Protein AF-A0A932K0Y3-F1 (afdb_monomer_lite)

pLDDT: mean 81.56, std 15.12, range [43.41, 95.12]

Sequence (98 aa):
MDFSLRDLRAFAVRNRLDIMFLVRSSNAAWMVNRRGLVARPPVGDSSLAGVEEVLAAADEFLIENGAAPRQRLSREQFVQLMAARASGASGGREKDEE

Foldseek 3Di:
DADFLVLVLVLLQVLQKKKKFAQPVQFAIWIQGNNSDIDGDPTGDNVDPDPRRGSVRTQWMWIDDPVDDIDIDGPVRVVVVSVVVVVVVVPPDDDPDD

Radius of gyration: 14.9 Å; chains: 1; bounding box: 38×26×50 Å

Structure (mmCIF, N/CA/C/O backbone):
data_AF-A0A932K0Y3-F1
#
_entry.id   AF-A0A932K0Y3-F1
#
loop_
_atom_site.group_PDB
_atom_site.id
_atom_site.type_symbol
_atom_site.label_atom_id
_atom_site.label_alt_id
_atom_site.label_comp_id
_atom_site.label_asym_id
_atom_site.label_entity_id
_atom_site.label_seq_id
_atom_site.pdbx_PDB_ins_code
_atom_site.Cartn_x
_atom_site.Cartn_y
_atom_site.Cartn_z
_atom_site.occupancy
_atom_site.B_iso_or_equiv
_atom_site.auth_seq_id
_atom_site.auth_comp_id
_atom_site.auth_asym_id
_atom_site.auth_atom_id
_atom_site.pdbx_PDB_model_num
ATOM 1 N N . MET A 1 1 ? -5.467 -13.791 2.147 1.00 56.62 1 MET A N 1
ATOM 2 C CA . MET A 1 1 ? -6.422 -12.723 1.794 1.00 56.62 1 MET A CA 1
ATOM 3 C C . MET A 1 1 ? -5.726 -11.850 0.776 1.00 56.62 1 MET A C 1
ATOM 5 O O . MET A 1 1 ? -4.685 -11.293 1.102 1.00 56.62 1 MET A O 1
ATOM 9 N N . ASP A 1 2 ? -6.221 -11.850 -0.455 1.00 74.62 2 ASP A N 1
ATOM 10 C CA . ASP A 1 2 ? -5.699 -10.989 -1.515 1.00 74.62 2 ASP A CA 1
ATOM 11 C C . ASP A 1 2 ? -6.538 -9.704 -1.557 1.00 74.62 2 ASP A C 1
ATOM 13 O O . ASP A 1 2 ? -7.710 -9.731 -1.171 1.00 74.62 2 ASP A O 1
ATOM 17 N N . PHE A 1 3 ? -5.938 -8.575 -1.920 1.00 83.75 3 PHE A N 1
ATOM 18 C CA . PHE A 1 3 ? -6.605 -7.274 -1.919 1.00 83.75 3 PHE A CA 1
ATOM 19 C C . PHE A 1 3 ? -6.331 -6.555 -3.229 1.00 83.75 3 PHE A C 1
ATOM 21 O O . PHE A 1 3 ? -5.213 -6.565 -3.739 1.00 83.75 3 PHE A O 1
ATOM 28 N N . SER A 1 4 ? -7.363 -5.920 -3.774 1.00 91.69 4 SER A N 1
ATOM 29 C CA . SER A 1 4 ? -7.261 -5.246 -5.062 1.00 91.69 4 SER A CA 1
ATOM 30 C C . SER A 1 4 ? -6.654 -3.849 -4.924 1.00 91.69 4 SER A C 1
ATOM 32 O O . SER A 1 4 ? -6.655 -3.238 -3.848 1.00 91.69 4 SER A O 1
ATOM 34 N N . LEU A 1 5 ? -6.226 -3.269 -6.048 1.00 92.50 5 LEU A N 1
ATOM 35 C CA . LEU A 1 5 ? -5.835 -1.859 -6.094 1.00 92.50 5 LEU A CA 1
ATOM 36 C C . LEU A 1 5 ? -6.979 -0.937 -5.638 1.00 92.50 5 LEU A C 1
ATOM 38 O O . LEU A 1 5 ? -6.741 0.104 -5.024 1.00 92.50 5 LEU A O 1
ATOM 42 N N . ARG A 1 6 ? -8.234 -1.315 -5.902 1.00 93.06 6 ARG A N 1
ATOM 43 C CA . ARG A 1 6 ? -9.410 -0.574 -5.429 1.00 93.06 6 ARG A CA 1
ATOM 44 C C . ARG A 1 6 ? -9.493 -0.569 -3.902 1.00 93.06 6 ARG A C 1
ATOM 46 O O . ARG A 1 6 ? -9.732 0.495 -3.329 1.00 93.06 6 ARG A O 1
ATOM 53 N N . ASP A 1 7 ? -9.265 -1.713 -3.261 1.00 91.88 7 ASP A N 1
ATOM 54 C CA . ASP A 1 7 ? -9.270 -1.830 -1.798 1.00 91.88 7 ASP A CA 1
ATOM 55 C C . ASP A 1 7 ? -8.140 -1.004 -1.186 1.00 91.88 7 ASP A C 1
ATOM 57 O O . ASP A 1 7 ? -8.365 -0.242 -0.245 1.00 91.88 7 ASP A O 1
ATOM 61 N N . LEU A 1 8 ? -6.950 -1.063 -1.791 1.00 92.19 8 LEU A N 1
ATOM 62 C CA . LEU A 1 8 ? -5.795 -0.273 -1.376 1.00 92.19 8 LEU A CA 1
ATOM 63 C C . LEU A 1 8 ? -6.076 1.236 -1.447 1.00 92.19 8 LEU A C 1
ATOM 65 O O . LEU A 1 8 ? -5.769 1.977 -0.512 1.00 92.19 8 LEU A O 1
ATOM 69 N N . ARG A 1 9 ? -6.712 1.702 -2.530 1.00 94.12 9 ARG A N 1
ATOM 70 C CA . ARG A 1 9 ? -7.120 3.108 -2.690 1.00 94.12 9 ARG A CA 1
ATOM 71 C C . ARG A 1 9 ? -8.141 3.529 -1.643 1.00 94.12 9 ARG A C 1
ATOM 73 O O . ARG A 1 9 ? -7.982 4.586 -1.033 1.00 94.12 9 ARG A O 1
ATOM 80 N N . ALA A 1 10 ? -9.170 2.714 -1.418 1.00 92.44 10 ALA A N 1
ATOM 81 C CA . ALA A 1 10 ? -10.174 2.991 -0.397 1.00 92.44 10 ALA A CA 1
ATOM 82 C C . ALA A 1 10 ? -9.540 3.050 1.001 1.00 92.44 10 ALA A C 1
ATOM 84 O O . ALA A 1 10 ? -9.830 3.961 1.780 1.00 92.44 10 ALA A O 1
ATOM 85 N N . PHE A 1 11 ? -8.625 2.126 1.294 1.00 91.19 11 PHE A N 1
ATOM 86 C CA . PHE A 1 11 ? -7.893 2.072 2.551 1.00 91.19 11 PHE A CA 1
ATOM 87 C C . PHE A 1 11 ? -7.016 3.314 2.768 1.00 91.19 11 PHE A C 1
ATOM 89 O O . PHE A 1 11 ? -7.102 3.932 3.834 1.00 91.19 11 PHE A O 1
ATOM 96 N N . ALA A 1 12 ? -6.236 3.719 1.760 1.00 92.25 12 ALA A N 1
ATOM 97 C CA . ALA A 1 12 ? -5.387 4.910 1.801 1.00 92.25 12 ALA A CA 1
ATOM 98 C C . ALA A 1 12 ? -6.195 6.187 2.076 1.00 92.25 12 ALA A C 1
ATOM 100 O O . ALA A 1 12 ? -5.842 6.969 2.959 1.00 92.25 12 ALA A O 1
ATOM 101 N N . VAL A 1 13 ? -7.325 6.367 1.382 1.00 92.44 13 VAL A N 1
ATOM 102 C CA . VAL A 1 13 ? -8.205 7.535 1.555 1.00 92.44 13 VAL A CA 1
ATOM 103 C C . VAL A 1 13 ? -8.849 7.547 2.936 1.00 92.44 13 VAL A C 1
ATOM 105 O O . VAL A 1 13 ? -8.779 8.553 3.643 1.00 92.44 13 VAL A O 1
ATOM 108 N N . ARG A 1 14 ? -9.440 6.420 3.350 1.00 90.44 14 ARG A N 1
ATOM 109 C CA . ARG A 1 14 ? -10.132 6.295 4.640 1.00 90.44 14 ARG A CA 1
ATOM 110 C C . ARG A 1 14 ? -9.211 6.613 5.814 1.00 90.44 14 ARG A C 1
ATOM 112 O O . ARG A 1 14 ? -9.636 7.244 6.775 1.00 90.44 14 ARG A O 1
ATOM 119 N N . ASN A 1 15 ? -7.959 6.174 5.729 1.00 87.94 15 ASN A N 1
ATOM 120 C CA . ASN A 1 15 ? -6.989 6.300 6.811 1.00 87.94 15 ASN A CA 1
ATOM 121 C C . ASN A 1 15 ? -6.035 7.491 6.642 1.00 87.94 15 ASN A C 1
ATOM 123 O O . ASN A 1 15 ? -5.187 7.697 7.508 1.00 87.94 15 ASN A O 1
ATOM 127 N N . ARG A 1 16 ? -6.175 8.265 5.555 1.00 89.81 16 ARG A N 1
ATOM 128 C CA . ARG A 1 16 ? -5.295 9.382 5.174 1.00 89.81 16 ARG A CA 1
ATOM 129 C C . ARG A 1 16 ? -3.809 8.991 5.118 1.00 89.81 16 ARG A C 1
ATOM 131 O O . ARG A 1 16 ? -2.956 9.723 5.614 1.00 89.81 16 ARG A O 1
ATOM 138 N N . LEU A 1 17 ? -3.517 7.847 4.503 1.00 91.44 17 LEU A N 1
ATOM 139 C CA . LEU A 1 17 ? -2.175 7.264 4.408 1.00 91.44 17 LEU A CA 1
ATOM 140 C C . LEU A 1 17 ? -1.612 7.375 2.995 1.00 91.44 17 LEU A C 1
ATOM 142 O O . LEU A 1 17 ? -2.341 7.174 2.026 1.00 91.44 17 LEU A O 1
ATOM 146 N N . ASP A 1 18 ? -0.309 7.603 2.890 1.00 92.06 18 ASP A N 1
ATOM 147 C CA . ASP A 1 18 ? 0.453 7.356 1.672 1.00 92.06 18 ASP A CA 1
ATOM 148 C C . ASP A 1 18 ? 1.093 5.968 1.780 1.00 92.06 18 ASP A C 1
ATOM 150 O O . ASP A 1 18 ? 1.757 5.648 2.766 1.00 92.06 18 ASP A O 1
ATOM 154 N N . ILE A 1 19 ? 0.838 5.112 0.795 1.00 93.88 19 ILE A N 1
ATOM 155 C CA . ILE A 1 19 ? 1.236 3.706 0.803 1.00 93.88 19 ILE A CA 1
ATOM 156 C C . ILE A 1 19 ? 2.076 3.447 -0.434 1.00 93.88 19 ILE A C 1
ATOM 158 O O . ILE A 1 19 ? 1.568 3.485 -1.552 1.00 93.88 19 ILE A O 1
ATOM 162 N N . MET A 1 20 ? 3.357 3.169 -0.240 1.00 93.31 20 MET A N 1
ATOM 163 C CA . MET A 1 20 ? 4.248 2.704 -1.294 1.00 93.31 20 MET A CA 1
ATOM 164 C C . MET A 1 20 ? 4.417 1.195 -1.174 1.00 93.31 20 MET A C 1
ATOM 166 O O . MET A 1 20 ? 4.572 0.677 -0.075 1.00 93.31 20 MET A O 1
ATOM 170 N N . PHE A 1 21 ? 4.377 0.487 -2.290 1.00 93.00 21 P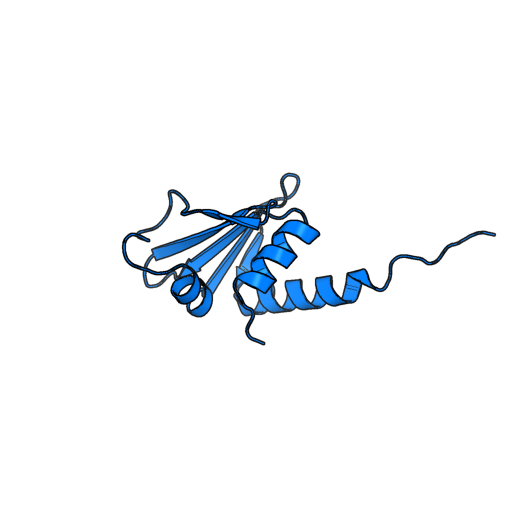HE A N 1
ATOM 171 C CA . PHE A 1 21 ? 4.584 -0.953 -2.344 1.00 93.00 21 PHE A CA 1
ATOM 172 C C . PHE A 1 21 ? 5.625 -1.264 -3.404 1.00 93.00 21 PHE A C 1
ATOM 174 O O . PHE A 1 21 ? 5.642 -0.641 -4.469 1.00 93.00 21 PHE A O 1
ATOM 181 N N . LEU A 1 22 ? 6.520 -2.190 -3.079 1.00 91.19 22 LEU A N 1
ATOM 182 C CA . LEU A 1 22 ? 7.660 -2.524 -3.914 1.00 91.19 22 LEU A CA 1
ATOM 183 C C . LEU A 1 22 ? 7.924 -4.026 -3.963 1.00 91.19 22 LEU A C 1
ATOM 185 O O . LEU A 1 22 ? 7.611 -4.780 -3.039 1.00 91.19 22 LEU A O 1
ATOM 189 N N . VAL A 1 23 ? 8.536 -4.421 -5.070 1.00 90.50 23 VAL A N 1
ATOM 190 C CA . VAL A 1 23 ? 9.014 -5.768 -5.353 1.00 90.50 23 VAL A CA 1
ATOM 191 C C . VAL A 1 23 ? 10.532 -5.716 -5.290 1.00 90.50 23 VAL A C 1
ATOM 193 O O . VAL A 1 23 ? 11.170 -5.178 -6.198 1.00 90.50 23 VAL A O 1
ATOM 196 N N . ARG A 1 24 ? 11.139 -6.252 -4.226 1.00 84.31 24 ARG A N 1
ATOM 197 C CA . ARG A 1 24 ? 12.596 -6.142 -4.015 1.00 84.31 24 ARG A CA 1
ATOM 198 C C . ARG A 1 24 ? 13.407 -6.847 -5.099 1.00 84.31 24 ARG A C 1
ATOM 200 O O . ARG A 1 24 ? 14.465 -6.351 -5.469 1.00 84.31 24 ARG A O 1
ATOM 207 N N . SER A 1 25 ? 12.912 -7.963 -5.634 1.00 83.94 25 SER A N 1
ATOM 208 C CA . SER A 1 25 ? 13.614 -8.742 -6.666 1.00 83.94 25 SER A CA 1
ATOM 209 C C . SER A 1 25 ? 13.793 -7.985 -7.981 1.00 83.94 25 SER A C 1
ATOM 211 O O . SER A 1 25 ? 14.792 -8.176 -8.666 1.00 83.94 25 SER A O 1
ATOM 213 N N . SER A 1 26 ? 12.830 -7.132 -8.327 1.00 81.00 26 SER A N 1
ATOM 214 C CA . SER A 1 26 ? 12.800 -6.392 -9.595 1.00 81.00 26 SER A CA 1
ATOM 215 C C . SER A 1 26 ? 13.010 -4.894 -9.399 1.00 81.00 26 SER A C 1
ATOM 217 O O . SER A 1 26 ? 13.023 -4.145 -10.369 1.00 81.00 26 SER A O 1
ATOM 219 N N . ASN A 1 27 ? 13.147 -4.453 -8.145 1.00 84.62 27 ASN A N 1
ATOM 220 C CA . ASN A 1 27 ? 13.210 -3.053 -7.749 1.00 84.62 27 ASN A CA 1
ATOM 221 C C . ASN A 1 27 ? 12.073 -2.204 -8.359 1.00 84.62 27 ASN A C 1
ATOM 223 O O . ASN A 1 27 ? 12.271 -1.032 -8.659 1.00 84.62 27 ASN A O 1
ATOM 227 N N . ALA A 1 28 ? 10.894 -2.795 -8.575 1.00 88.81 28 ALA A N 1
ATOM 228 C CA . ALA A 1 28 ? 9.718 -2.102 -9.094 1.00 88.81 28 ALA A CA 1
ATOM 229 C C . ALA A 1 28 ? 8.878 -1.582 -7.924 1.00 88.81 28 ALA A C 1
ATOM 231 O O . ALA A 1 28 ? 8.726 -2.278 -6.921 1.00 88.81 28 ALA A O 1
ATOM 232 N N . ALA A 1 29 ? 8.325 -0.378 -8.040 1.00 90.38 29 ALA A N 1
ATOM 233 C CA . ALA A 1 29 ? 7.588 0.275 -6.971 1.00 90.38 29 ALA A CA 1
ATOM 234 C C . ALA A 1 29 ? 6.451 1.152 -7.505 1.00 90.38 29 ALA A C 1
ATOM 236 O O . ALA A 1 29 ? 6.556 1.815 -8.535 1.00 90.38 29 ALA A O 1
ATOM 237 N N . TRP A 1 30 ? 5.364 1.200 -6.746 1.00 93.50 30 TRP A N 1
ATOM 238 C CA . TRP A 1 30 ? 4.231 2.084 -6.987 1.00 93.50 30 TRP A CA 1
ATOM 239 C C . TRP A 1 30 ? 3.745 2.667 -5.666 1.00 93.50 30 TRP A C 1
ATOM 241 O O . TRP A 1 30 ? 4.004 2.132 -4.590 1.00 93.50 30 TRP A O 1
ATOM 251 N N . MET A 1 31 ? 3.046 3.793 -5.740 1.00 93.06 31 MET A N 1
ATOM 252 C CA . MET A 1 31 ? 2.511 4.475 -4.572 1.00 93.06 31 MET A CA 1
ATOM 253 C C . MET A 1 31 ? 1.039 4.802 -4.770 1.00 93.06 31 MET A C 1
ATOM 255 O O . MET A 1 31 ? 0.634 5.255 -5.837 1.00 93.06 31 MET A O 1
ATOM 259 N N . VAL A 1 32 ? 0.250 4.624 -3.718 1.00 95.12 32 VAL A N 1
ATOM 260 C CA . VAL A 1 32 ? -1.093 5.178 -3.581 1.00 95.12 32 VAL A CA 1
ATOM 261 C C . VAL A 1 32 ? -1.047 6.238 -2.498 1.00 95.12 32 VAL A C 1
ATOM 263 O O . VAL A 1 32 ? -0.748 5.939 -1.347 1.00 95.12 32 VAL A O 1
ATOM 266 N N . ASN A 1 33 ? -1.343 7.480 -2.855 1.00 92.94 33 ASN A N 1
ATOM 267 C CA . ASN A 1 33 ? -1.354 8.558 -1.876 1.00 92.94 33 ASN A CA 1
ATOM 268 C C . ASN A 1 33 ? -2.664 8.598 -1.071 1.00 92.94 33 ASN A C 1
ATOM 270 O O . ASN A 1 33 ? -3.667 7.971 -1.424 1.00 92.94 33 ASN A O 1
ATOM 274 N N . ARG A 1 34 ? -2.695 9.438 -0.039 1.00 91.81 34 ARG A N 1
ATOM 275 C CA . ARG A 1 34 ? -3.856 9.672 0.838 1.00 91.81 34 ARG A CA 1
ATOM 276 C C . ARG A 1 34 ? -5.112 10.201 0.133 1.00 91.81 34 ARG A C 1
ATOM 278 O O . ARG A 1 34 ? -6.176 10.262 0.740 1.00 91.81 34 ARG A O 1
ATOM 285 N N . ARG A 1 35 ? -5.006 10.614 -1.135 1.00 92.88 35 ARG A N 1
ATOM 286 C CA . ARG A 1 35 ? -6.132 11.014 -2.003 1.00 92.88 35 ARG A CA 1
ATOM 287 C C . ARG A 1 35 ? -6.607 9.866 -2.903 1.00 92.88 35 ARG A C 1
ATOM 289 O O . ARG A 1 35 ? -7.498 10.067 -3.723 1.00 92.88 35 ARG A O 1
ATOM 296 N N . GLY A 1 36 ? -6.013 8.680 -2.778 1.00 92.12 36 GLY A N 1
ATOM 297 C CA . GLY A 1 36 ? -6.307 7.517 -3.607 1.00 92.12 36 GLY A CA 1
ATOM 298 C C . GLY A 1 36 ? -5.787 7.656 -5.037 1.00 92.12 36 GLY A C 1
ATOM 299 O O . GLY A 1 36 ? -6.321 7.000 -5.935 1.00 92.12 36 GLY A O 1
ATOM 300 N N . LEU A 1 37 ? -4.801 8.525 -5.275 1.00 93.81 37 LEU A N 1
ATOM 301 C CA . LEU A 1 37 ? -4.130 8.638 -6.567 1.00 93.81 37 LEU A CA 1
ATOM 302 C C . LEU A 1 37 ? -2.949 7.679 -6.606 1.00 93.81 37 LEU A C 1
ATOM 304 O O . LEU A 1 37 ? -2.190 7.580 -5.644 1.00 93.81 37 LEU A O 1
ATOM 308 N N . VAL A 1 38 ? -2.804 7.008 -7.741 1.00 93.38 38 VAL A N 1
ATOM 309 C CA . VAL A 1 38 ? -1.688 6.111 -8.021 1.00 93.38 38 VAL A CA 1
ATOM 310 C C . VAL A 1 38 ? -0.582 6.925 -8.686 1.00 93.38 38 VAL A C 1
ATOM 312 O O . VAL A 1 38 ? -0.842 7.632 -9.658 1.00 93.38 38 VAL A O 1
ATOM 315 N N . ALA A 1 39 ? 0.640 6.827 -8.180 1.00 90.31 39 ALA A N 1
ATOM 316 C CA . ALA A 1 39 ? 1.807 7.500 -8.730 1.00 90.31 39 ALA A CA 1
ATOM 317 C C . ALA A 1 39 ? 3.004 6.550 -8.788 1.00 90.31 39 ALA A C 1
ATOM 319 O O . ALA A 1 39 ? 3.147 5.656 -7.951 1.00 90.31 39 ALA A O 1
ATOM 320 N N . ARG A 1 40 ? 3.885 6.776 -9.767 1.00 85.69 40 ARG A N 1
ATOM 321 C CA . ARG A 1 40 ? 5.203 6.140 -9.784 1.00 85.69 40 ARG A CA 1
ATOM 322 C C . ARG A 1 40 ? 6.129 6.927 -8.862 1.00 85.69 40 ARG A C 1
ATOM 324 O O . ARG A 1 40 ? 6.288 8.132 -9.076 1.00 85.69 40 ARG A O 1
ATOM 331 N N . PRO A 1 41 ? 6.707 6.300 -7.833 1.00 79.94 41 PRO A N 1
ATOM 332 C CA . PRO A 1 41 ? 7.703 6.963 -7.019 1.00 79.94 41 PRO A CA 1
ATOM 333 C C . PRO A 1 41 ? 8.999 7.154 -7.829 1.00 79.94 41 PRO A C 1
ATOM 335 O O . PRO A 1 41 ? 9.269 6.384 -8.749 1.00 79.94 41 PRO A O 1
ATOM 338 N N . PRO A 1 42 ? 9.843 8.139 -7.479 1.00 72.44 42 PRO A N 1
ATOM 339 C CA . PRO A 1 42 ? 11.153 8.338 -8.108 1.00 72.44 42 PRO A CA 1
ATOM 340 C C . PRO A 1 42 ? 12.182 7.262 -7.706 1.00 72.44 42 PRO A C 1
ATOM 342 O O . PRO A 1 42 ? 13.374 7.427 -7.948 1.00 72.44 42 PRO A O 1
ATOM 345 N N . VAL A 1 43 ? 11.740 6.189 -7.043 1.00 68.38 43 VAL A N 1
ATOM 346 C CA . VAL A 1 43 ? 12.571 5.073 -6.595 1.00 68.38 43 VAL A CA 1
ATOM 347 C C . VAL A 1 43 ? 12.166 3.806 -7.344 1.00 68.38 43 VAL A C 1
ATOM 349 O O . VAL A 1 43 ? 10.978 3.510 -7.461 1.00 68.38 43 VAL A O 1
ATOM 352 N N . GLY A 1 44 ? 13.160 3.059 -7.825 1.00 63.38 44 GLY A N 1
ATOM 353 C CA . GLY A 1 44 ? 12.956 1.789 -8.521 1.00 63.38 44 GLY A CA 1
ATOM 354 C C . GLY A 1 44 ? 12.843 1.888 -10.046 1.00 63.38 44 GLY A C 1
ATOM 355 O O . GLY A 1 44 ? 12.518 2.939 -10.596 1.00 63.38 44 GLY A O 1
ATOM 356 N N . ASP A 1 45 ? 13.096 0.771 -10.732 1.00 66.25 45 ASP A N 1
ATOM 357 C CA . ASP A 1 45 ? 12.944 0.642 -12.186 1.00 66.25 45 ASP A CA 1
ATOM 358 C C . ASP A 1 45 ? 11.550 0.085 -12.502 1.00 66.25 45 ASP A C 1
ATOM 360 O O . ASP A 1 45 ? 11.321 -1.111 -12.656 1.00 66.25 45 ASP A O 1
ATOM 364 N N . SER A 1 46 ? 10.566 0.986 -12.510 1.00 59.91 46 SER A N 1
ATOM 365 C CA . SER A 1 46 ? 9.152 0.650 -12.766 1.00 59.91 46 SER A CA 1
ATOM 366 C C . SER A 1 46 ? 8.749 0.956 -14.207 1.00 59.91 46 SER A C 1
ATOM 368 O O . SER A 1 46 ? 7.590 1.254 -14.502 1.00 59.91 46 SER A O 1
ATOM 370 N N . SER A 1 47 ? 9.731 0.945 -15.107 1.00 62.59 47 SER A N 1
ATOM 371 C CA . SER A 1 47 ? 9.598 1.367 -16.500 1.00 62.59 47 SER A CA 1
ATOM 372 C C . SER A 1 47 ? 8.671 0.443 -17.297 1.00 62.59 47 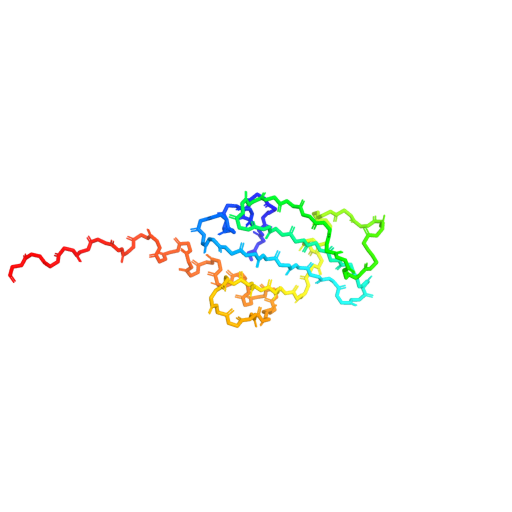SER A C 1
ATOM 374 O O . SER A 1 47 ? 8.052 0.889 -18.263 1.00 62.59 47 SER A O 1
ATOM 376 N N . LEU A 1 48 ? 8.544 -0.820 -16.866 1.00 60.62 48 LEU A N 1
ATOM 377 C CA . LEU A 1 48 ? 7.875 -1.893 -17.612 1.00 60.62 48 LEU A CA 1
ATOM 378 C C . LEU A 1 48 ? 6.778 -2.640 -16.832 1.00 60.62 48 LEU A C 1
ATOM 380 O O . LEU A 1 48 ? 6.003 -3.362 -17.450 1.00 60.62 48 LEU A O 1
ATOM 384 N N . ALA A 1 49 ? 6.674 -2.460 -15.510 1.00 74.88 49 ALA A N 1
ATOM 385 C CA . ALA A 1 49 ? 5.765 -3.244 -14.670 1.00 74.88 49 ALA A CA 1
ATOM 386 C C . ALA A 1 49 ? 4.450 -2.498 -14.375 1.00 74.88 49 ALA A C 1
ATOM 388 O O . ALA A 1 49 ? 4.442 -1.362 -13.879 1.00 74.88 49 ALA A O 1
ATOM 389 N N . GLY A 1 50 ? 3.319 -3.145 -14.672 1.00 86.75 50 GLY A N 1
ATOM 390 C CA . GLY A 1 50 ? 1.984 -2.604 -14.410 1.00 86.75 50 GLY A CA 1
ATOM 391 C C . GLY A 1 50 ? 1.689 -2.491 -12.911 1.00 86.75 50 GLY A C 1
ATOM 392 O O . GLY A 1 50 ? 2.137 -3.315 -12.121 1.00 86.75 50 GLY A O 1
ATOM 393 N N . VAL A 1 51 ? 0.904 -1.488 -12.501 1.00 90.31 51 VAL A N 1
ATOM 394 C CA . VAL A 1 51 ? 0.584 -1.249 -11.077 1.00 90.31 51 VAL A CA 1
ATOM 395 C C . VAL A 1 51 ? -0.006 -2.479 -10.377 1.00 90.31 51 VAL A C 1
ATOM 397 O O . VAL A 1 51 ? 0.370 -2.770 -9.245 1.00 90.31 51 VAL A O 1
ATOM 400 N N . GLU A 1 52 ? -0.905 -3.210 -11.037 1.00 90.88 52 GLU A N 1
ATOM 401 C CA . GLU A 1 52 ? -1.554 -4.386 -10.443 1.00 90.88 52 GLU A CA 1
ATOM 402 C C . GLU A 1 52 ? -0.612 -5.587 -10.359 1.00 90.88 52 GLU A C 1
ATOM 404 O O . GLU A 1 52 ? -0.651 -6.323 -9.380 1.00 90.88 52 GLU A O 1
ATOM 409 N N . GLU A 1 53 ? 0.287 -5.742 -11.331 1.00 89.56 53 GLU A N 1
ATOM 410 C CA . GLU A 1 53 ? 1.326 -6.773 -11.303 1.00 89.56 53 GLU A CA 1
ATOM 411 C C . GLU A 1 53 ? 2.308 -6.524 -10.154 1.00 89.56 53 GLU A C 1
ATOM 413 O O . GLU A 1 53 ? 2.583 -7.426 -9.362 1.00 89.56 53 GLU A O 1
ATOM 418 N N . VAL A 1 54 ? 2.767 -5.277 -9.993 1.00 89.94 54 VAL A N 1
ATOM 419 C CA . VAL A 1 54 ? 3.636 -4.899 -8.871 1.00 89.94 54 VAL A CA 1
ATOM 420 C C . VAL A 1 54 ? 2.908 -5.079 -7.545 1.00 89.94 54 VAL A C 1
ATOM 422 O O . VAL A 1 54 ? 3.510 -5.569 -6.600 1.00 89.94 54 VAL A O 1
ATOM 425 N N . LEU A 1 55 ? 1.617 -4.749 -7.456 1.00 92.12 55 LEU A N 1
ATOM 426 C CA . LEU A 1 55 ? 0.835 -4.976 -6.240 1.00 92.12 55 LEU A CA 1
ATOM 427 C C . LEU A 1 55 ? 0.727 -6.470 -5.904 1.00 92.12 55 LEU A C 1
ATOM 429 O O . LEU A 1 55 ? 0.902 -6.864 -4.751 1.00 92.12 55 LEU A O 1
ATOM 433 N N . ALA A 1 56 ? 0.481 -7.303 -6.915 1.00 90.12 56 ALA A N 1
ATOM 434 C CA . ALA A 1 56 ? 0.377 -8.746 -6.766 1.00 90.12 56 ALA A CA 1
ATOM 435 C C . ALA A 1 56 ? 1.716 -9.401 -6.398 1.00 90.12 56 ALA A C 1
ATOM 437 O O . ALA A 1 56 ? 1.707 -10.399 -5.681 1.00 90.12 56 ALA A O 1
ATOM 438 N N . ALA A 1 57 ? 2.849 -8.835 -6.813 1.00 90.31 57 ALA A N 1
ATOM 439 C CA . ALA A 1 57 ? 4.184 -9.331 -6.479 1.00 90.31 57 ALA A CA 1
ATOM 440 C C . ALA A 1 57 ? 4.820 -8.640 -5.257 1.00 90.31 57 ALA A C 1
ATOM 442 O O . ALA A 1 57 ? 5.853 -9.101 -4.777 1.00 90.31 57 ALA A O 1
ATOM 443 N N . ALA A 1 58 ? 4.236 -7.544 -4.758 1.00 90.81 58 ALA A N 1
ATOM 444 C CA . ALA A 1 58 ? 4.842 -6.722 -3.716 1.00 90.81 58 ALA A CA 1
ATOM 445 C C . ALA A 1 58 ? 5.078 -7.518 -2.432 1.00 90.81 58 ALA A C 1
ATOM 447 O O . ALA A 1 58 ? 4.168 -8.160 -1.887 1.00 90.81 58 ALA A O 1
ATOM 448 N N . ASP A 1 59 ? 6.309 -7.422 -1.941 1.00 91.12 59 ASP A N 1
ATOM 449 C CA . ASP A 1 59 ? 6.767 -8.088 -0.728 1.00 91.12 59 ASP A CA 1
ATOM 450 C C . ASP A 1 59 ? 7.060 -7.098 0.413 1.00 91.12 59 ASP A C 1
ATOM 452 O O . ASP A 1 59 ? 7.041 -7.489 1.583 1.00 91.12 59 ASP A O 1
ATOM 456 N N . GLU A 1 60 ? 7.220 -5.807 0.097 1.00 92.38 60 GLU A N 1
ATOM 457 C CA . GLU A 1 60 ? 7.413 -4.731 1.072 1.00 92.38 60 GLU A CA 1
ATOM 458 C C . GLU A 1 60 ? 6.426 -3.572 0.843 1.00 92.38 60 GLU A C 1
ATOM 460 O O . GLU A 1 60 ? 6.216 -3.100 -0.277 1.00 92.38 60 GLU A O 1
ATOM 465 N N . PHE A 1 61 ? 5.833 -3.105 1.945 1.00 93.56 61 PHE A N 1
ATOM 466 C CA . PHE A 1 61 ? 4.879 -2.004 2.008 1.00 93.56 61 PHE A CA 1
ATOM 467 C C . PHE A 1 61 ? 5.389 -0.934 2.970 1.00 93.56 61 PHE A C 1
ATOM 469 O O . PHE A 1 61 ? 5.761 -1.209 4.108 1.00 93.56 61 PHE A O 1
ATOM 476 N N . LEU A 1 62 ? 5.379 0.311 2.521 1.00 92.44 62 LEU A N 1
ATOM 477 C CA .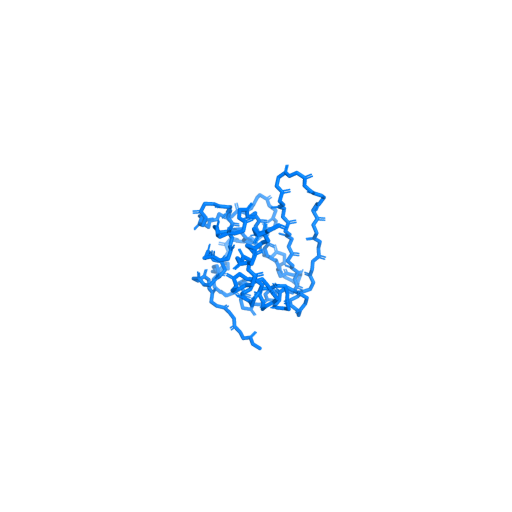 LEU A 1 62 ? 5.826 1.477 3.262 1.00 92.44 62 LEU A CA 1
ATOM 478 C C . LEU A 1 62 ? 4.636 2.399 3.467 1.00 92.44 62 LEU A C 1
ATOM 480 O O . LEU A 1 62 ? 4.074 2.917 2.504 1.00 92.44 62 LEU A O 1
ATOM 484 N N . ILE A 1 63 ? 4.261 2.597 4.724 1.00 92.31 63 ILE A N 1
ATOM 485 C CA . ILE A 1 63 ? 3.150 3.46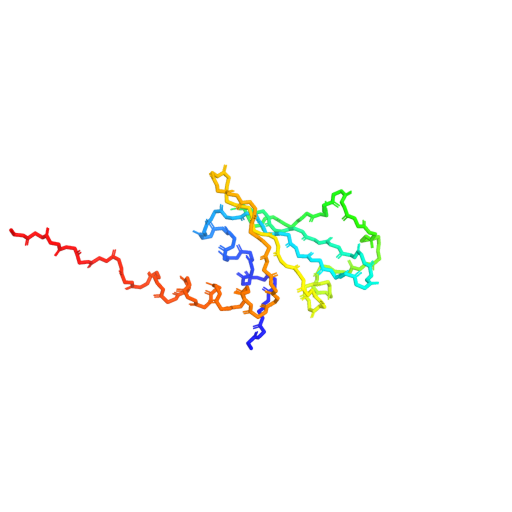0 5.105 1.00 92.31 63 ILE A CA 1
ATOM 486 C C . ILE A 1 63 ? 3.706 4.741 5.706 1.00 92.31 63 ILE A C 1
ATOM 488 O O . ILE A 1 63 ? 4.444 4.714 6.692 1.00 92.31 63 ILE A O 1
ATOM 492 N N . GLU A 1 64 ? 3.301 5.866 5.138 1.00 89.19 64 GLU A N 1
ATOM 493 C CA . GLU A 1 64 ? 3.525 7.189 5.692 1.00 89.19 64 GLU A CA 1
ATOM 494 C C . GLU A 1 64 ? 2.175 7.796 6.079 1.00 89.19 64 GLU A C 1
ATOM 496 O O . GLU A 1 64 ? 1.265 7.966 5.267 1.00 89.19 64 GLU A O 1
ATOM 501 N N . ASN A 1 65 ? 2.037 8.115 7.359 1.00 78.81 65 ASN A N 1
ATOM 502 C CA . ASN A 1 65 ? 0.962 8.951 7.862 1.00 78.81 65 ASN A CA 1
ATOM 503 C C . ASN A 1 65 ? 1.639 10.263 8.227 1.00 78.81 65 ASN A C 1
ATOM 505 O O . ASN A 1 65 ? 2.524 10.215 9.065 1.00 78.81 65 ASN A O 1
ATOM 509 N N . GLY A 1 66 ? 1.303 11.395 7.605 1.00 66.12 66 GLY A N 1
ATOM 510 C CA . GLY A 1 66 ? 2.128 12.622 7.610 1.00 66.12 66 GLY A CA 1
ATOM 511 C C . GLY A 1 66 ? 2.590 13.210 8.963 1.00 66.12 66 GLY A C 1
ATOM 512 O O . GLY A 1 66 ? 3.298 14.208 8.948 1.00 66.12 66 GLY A O 1
ATOM 513 N N . ALA A 1 67 ? 2.210 12.629 10.105 1.00 62.12 67 ALA A N 1
ATOM 514 C CA . ALA A 1 67 ? 2.688 12.959 11.452 1.00 62.12 67 ALA A CA 1
ATOM 515 C C . ALA A 1 67 ? 3.491 11.832 12.152 1.00 62.12 67 ALA A C 1
ATOM 517 O O . ALA A 1 67 ? 4.075 12.065 13.205 1.00 62.12 67 ALA A O 1
ATOM 518 N N . ALA A 1 68 ? 3.511 10.612 11.610 1.00 62.97 68 ALA A N 1
ATOM 519 C CA . ALA A 1 68 ? 4.111 9.420 12.206 1.00 62.97 68 ALA A CA 1
ATOM 520 C C . ALA A 1 68 ? 5.318 8.929 11.384 1.00 62.97 68 ALA A C 1
ATOM 522 O O . ALA A 1 68 ? 5.376 9.163 10.173 1.00 62.97 68 ALA A O 1
ATOM 523 N N . PRO A 1 69 ? 6.278 8.225 12.012 1.00 71.81 69 PRO A N 1
ATOM 524 C CA . PRO A 1 69 ? 7.411 7.655 11.296 1.00 71.81 69 PRO A CA 1
ATOM 525 C C . PRO A 1 69 ? 6.944 6.667 10.224 1.00 71.81 69 PRO A C 1
ATOM 527 O O . PRO A 1 69 ? 5.965 5.942 10.411 1.00 71.81 69 PRO A O 1
ATOM 530 N N . ARG A 1 70 ? 7.681 6.622 9.108 1.00 82.88 70 ARG A N 1
ATOM 531 C CA . ARG A 1 70 ? 7.456 5.652 8.030 1.00 82.88 70 ARG A CA 1
ATOM 532 C C . ARG A 1 70 ? 7.512 4.238 8.592 1.00 82.88 70 ARG A C 1
ATOM 534 O O . ARG A 1 70 ? 8.533 3.834 9.146 1.00 82.88 70 ARG A O 1
ATOM 541 N N . GLN A 1 71 ? 6.436 3.484 8.417 1.00 89.31 71 GLN A N 1
ATOM 542 C CA . GLN A 1 71 ? 6.363 2.095 8.851 1.00 89.31 71 GLN A CA 1
ATOM 543 C C . GLN A 1 71 ? 6.635 1.182 7.661 1.00 89.31 71 GLN A C 1
ATOM 545 O O . GLN A 1 71 ? 5.944 1.272 6.647 1.00 89.31 71 GLN A O 1
ATOM 550 N N . ARG A 1 72 ? 7.640 0.309 7.789 1.00 92.00 72 ARG A N 1
ATOM 551 C CA . ARG A 1 72 ? 7.876 -0.785 6.841 1.00 92.00 72 ARG A CA 1
ATOM 552 C C . ARG A 1 72 ? 7.131 -2.023 7.306 1.00 92.00 72 ARG A C 1
ATOM 554 O O . ARG A 1 72 ? 7.270 -2.405 8.464 1.00 92.00 72 ARG A O 1
ATOM 561 N N . LEU A 1 73 ? 6.368 -2.630 6.413 1.00 93.00 73 LEU A N 1
ATOM 562 C CA . LEU A 1 73 ? 5.557 -3.810 6.671 1.00 93.00 73 LEU A CA 1
ATOM 563 C C . LEU A 1 73 ? 5.800 -4.844 5.576 1.00 93.00 73 LEU A C 1
ATOM 565 O O . LEU A 1 73 ? 5.909 -4.501 4.398 1.00 93.00 73 LEU A O 1
ATOM 569 N N . SER A 1 74 ? 5.834 -6.117 5.958 1.00 93.25 74 SER A N 1
ATOM 570 C CA . SER A 1 74 ? 5.685 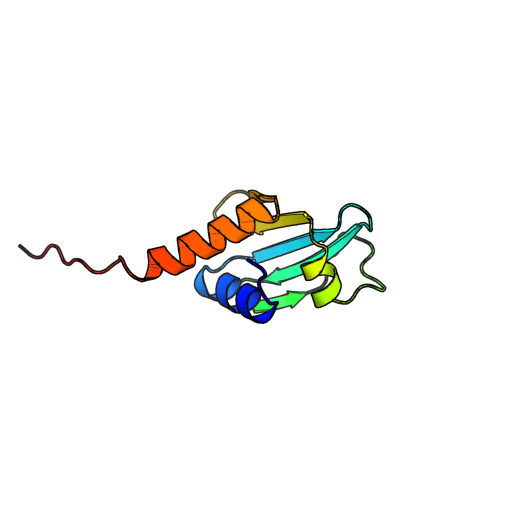-7.203 4.991 1.00 93.25 74 SER A CA 1
ATOM 571 C C . SER A 1 74 ? 4.256 -7.234 4.439 1.00 93.25 74 SER A C 1
ATOM 573 O O . SER A 1 74 ? 3.331 -6.665 5.030 1.00 93.25 74 SER A O 1
ATOM 575 N N . ARG A 1 75 ? 4.042 -7.952 3.331 1.00 90.62 75 ARG A N 1
ATOM 576 C CA . ARG A 1 75 ? 2.692 -8.178 2.787 1.00 90.62 75 ARG A CA 1
ATOM 577 C C . ARG A 1 75 ? 1.717 -8.712 3.839 1.00 90.62 75 ARG A C 1
ATOM 579 O O . ARG A 1 75 ? 0.599 -8.219 3.944 1.00 90.62 75 ARG A O 1
ATOM 586 N N . GLU A 1 76 ? 2.136 -9.693 4.634 1.00 91.31 76 GLU A N 1
ATOM 587 C CA . GLU A 1 76 ? 1.285 -10.302 5.662 1.00 91.31 76 GLU A CA 1
ATOM 588 C C . GLU A 1 76 ? 0.898 -9.296 6.751 1.00 91.31 76 GLU A C 1
ATOM 590 O O . GLU A 1 76 ? -0.279 -9.177 7.095 1.00 91.31 76 GLU A O 1
ATOM 595 N N . GLN A 1 77 ? 1.864 -8.513 7.239 1.00 92.50 77 GLN A N 1
ATOM 596 C CA . GLN A 1 77 ? 1.613 -7.456 8.221 1.00 92.50 77 GLN A CA 1
ATOM 597 C C . GLN A 1 77 ? 0.689 -6.369 7.662 1.00 92.50 77 GLN A C 1
ATOM 599 O O . GLN A 1 77 ? -0.187 -5.868 8.367 1.00 92.50 77 GLN A O 1
ATOM 604 N N . PHE A 1 78 ? 0.849 -6.019 6.385 1.00 91.62 78 PHE A N 1
ATOM 605 C CA . PHE A 1 78 ? -0.005 -5.047 5.714 1.00 91.62 78 PHE A CA 1
ATOM 606 C C . PHE A 1 78 ? -1.454 -5.542 5.596 1.00 91.62 78 PHE A C 1
ATOM 608 O O . PHE A 1 78 ? -2.393 -4.811 5.917 1.00 91.62 78 PHE A O 1
ATOM 615 N N . VAL A 1 79 ? -1.649 -6.805 5.211 1.00 90.62 79 VAL A N 1
ATOM 616 C CA . VAL A 1 79 ? -2.975 -7.441 5.153 1.00 90.62 79 VAL A CA 1
ATOM 617 C C . VAL A 1 79 ? -3.634 -7.461 6.532 1.00 90.62 79 VAL A C 1
ATOM 619 O O . VAL A 1 79 ? -4.804 -7.095 6.657 1.00 90.62 79 VAL A O 1
ATOM 622 N N . GLN A 1 80 ? -2.886 -7.825 7.577 1.00 90.12 80 GLN A N 1
ATOM 623 C CA . GLN A 1 80 ? -3.380 -7.790 8.955 1.00 90.12 80 GLN A CA 1
ATOM 624 C C . GLN A 1 80 ? -3.777 -6.373 9.384 1.00 90.12 80 GLN A C 1
ATOM 626 O O . GLN A 1 80 ? -4.834 -6.192 9.987 1.00 90.12 80 GLN A O 1
ATOM 631 N N . LEU A 1 81 ? -2.982 -5.357 9.033 1.00 89.38 81 LEU A N 1
ATOM 632 C CA . LEU A 1 81 ? -3.300 -3.961 9.326 1.00 89.38 81 LEU A CA 1
ATOM 633 C C . LEU A 1 81 ? -4.601 -3.519 8.643 1.00 89.38 81 LEU A C 1
ATOM 635 O O . LEU A 1 81 ? -5.447 -2.890 9.285 1.00 89.38 81 LEU A O 1
ATOM 639 N N . MET A 1 82 ? -4.775 -3.841 7.358 1.00 88.81 82 MET A N 1
ATOM 640 C CA . MET A 1 82 ? -6.009 -3.521 6.639 1.00 88.81 82 MET A CA 1
ATOM 641 C C . MET A 1 82 ? -7.219 -4.211 7.263 1.00 88.81 82 MET A C 1
ATOM 643 O O . MET A 1 82 ? -8.247 -3.562 7.453 1.00 88.81 82 MET A O 1
ATOM 647 N N . ALA A 1 83 ? -7.092 -5.489 7.630 1.00 87.06 83 ALA A N 1
ATOM 648 C CA . ALA A 1 83 ? -8.154 -6.240 8.291 1.00 87.06 83 ALA A CA 1
ATOM 649 C C . ALA A 1 83 ? -8.509 -5.638 9.663 1.00 87.06 83 ALA A C 1
ATOM 651 O O . ALA A 1 83 ? -9.678 -5.378 9.940 1.00 87.06 83 ALA A O 1
ATOM 652 N N . ALA A 1 84 ? -7.510 -5.320 10.492 1.00 84.69 84 ALA A N 1
ATOM 653 C CA . ALA A 1 84 ? -7.715 -4.711 11.806 1.00 84.69 84 ALA A CA 1
ATOM 654 C C . ALA A 1 84 ? -8.425 -3.349 11.715 1.00 84.69 84 ALA A C 1
ATOM 656 O O . ALA A 1 84 ? -9.348 -3.059 12.475 1.00 84.69 84 ALA A O 1
ATOM 657 N N . ARG A 1 85 ? -8.036 -2.513 10.747 1.00 78.62 85 ARG A N 1
ATOM 658 C CA . ARG A 1 85 ? -8.645 -1.194 10.496 1.00 78.62 85 ARG A CA 1
ATOM 659 C C . ARG A 1 85 ? -10.028 -1.290 9.847 1.00 78.62 85 ARG A C 1
ATOM 661 O O . ARG A 1 85 ? -10.849 -0.398 10.054 1.00 78.62 85 ARG A O 1
ATOM 668 N N . ALA A 1 86 ? -10.292 -2.332 9.059 1.00 75.62 86 ALA A N 1
ATOM 669 C CA . ALA A 1 86 ? -11.620 -2.594 8.516 1.00 75.62 86 ALA A CA 1
ATOM 670 C C . ALA A 1 86 ? -12.616 -2.909 9.642 1.00 75.62 86 ALA A C 1
ATOM 672 O O . ALA A 1 86 ? -13.704 -2.337 9.649 1.00 75.62 86 ALA A O 1
ATOM 673 N N . SER A 1 87 ? -12.202 -3.721 10.620 1.00 64.69 87 SER A N 1
ATOM 674 C CA . SER A 1 87 ? -13.014 -4.098 11.785 1.00 64.69 87 SER A CA 1
ATOM 675 C C . SER A 1 87 ? -13.126 -2.993 12.844 1.00 64.69 87 SER A C 1
ATOM 677 O O . SER A 1 87 ? -14.197 -2.778 13.402 1.00 64.69 87 SER A O 1
ATOM 679 N N . GLY A 1 88 ? -12.050 -2.238 13.099 1.00 56.62 88 GLY A N 1
ATOM 680 C CA . GLY A 1 88 ? -12.026 -1.174 14.117 1.00 56.62 88 GLY A CA 1
ATOM 681 C C . GLY A 1 88 ? -12.898 0.045 13.793 1.00 56.62 88 GLY A C 1
ATOM 682 O O . GLY A 1 88 ? -13.192 0.857 14.662 1.00 56.62 88 GLY A O 1
ATOM 683 N N . ALA A 1 89 ? -13.357 0.173 12.551 1.00 52.59 89 ALA A N 1
ATOM 684 C CA . ALA A 1 89 ? -14.214 1.274 12.140 1.00 52.59 89 ALA A CA 1
ATOM 685 C C . ALA A 1 89 ? -15.720 1.026 12.359 1.00 52.59 89 ALA A C 1
ATOM 687 O O . ALA A 1 89 ? -16.531 1.879 11.997 1.00 52.59 89 ALA A O 1
ATOM 688 N N . SER A 1 90 ? -16.080 -0.104 12.973 1.00 46.47 90 SER A N 1
ATOM 689 C CA . SER A 1 90 ? -17.434 -0.390 13.466 1.00 46.47 90 SER A CA 1
ATOM 690 C C . SER A 1 90 ? -17.589 -0.204 14.986 1.00 46.47 90 SER A C 1
ATOM 692 O O . SER A 1 90 ? -18.696 -0.358 15.482 1.00 46.47 90 SER A O 1
ATOM 694 N N . GLY A 1 91 ? -16.529 0.153 15.727 1.00 44.34 91 GLY A N 1
ATOM 695 C CA . GLY A 1 91 ? -16.520 0.153 17.202 1.00 44.34 91 GLY A CA 1
ATOM 696 C C . GLY A 1 91 ? -16.189 1.496 17.859 1.00 44.34 91 GLY A C 1
ATOM 697 O O . GLY A 1 91 ? -15.413 1.532 18.803 1.00 44.34 91 GLY A O 1
ATOM 698 N N . GLY A 1 92 ? -16.712 2.609 17.340 1.00 43.41 92 GLY A N 1
ATOM 699 C CA . GLY A 1 92 ? -16.403 3.952 17.850 1.00 43.41 92 GLY A CA 1
ATOM 700 C C . GLY A 1 92 ? -17.629 4.842 18.012 1.00 43.41 92 GLY A C 1
ATOM 701 O O . GLY A 1 92 ? -17.629 5.963 17.507 1.00 43.41 92 GLY A O 1
ATOM 702 N N . ARG A 1 93 ? -18.695 4.340 18.650 1.00 46.84 93 ARG A N 1
ATOM 703 C CA . ARG A 1 93 ? -19.775 5.187 19.178 1.00 46.84 93 ARG A CA 1
ATOM 704 C C . ARG A 1 93 ? -20.495 4.521 20.353 1.00 46.84 93 ARG A C 1
ATOM 706 O O . ARG A 1 93 ? -21.641 4.119 20.231 1.00 46.84 93 ARG A O 1
ATOM 713 N N . GLU A 1 94 ? -19.827 4.482 21.490 1.00 47.38 94 GLU A N 1
ATOM 714 C CA . GLU A 1 94 ? -20.459 4.467 22.813 1.00 47.38 94 GLU A CA 1
ATOM 715 C C . GLU A 1 94 ? -19.888 5.744 23.456 1.00 47.38 94 GLU A C 1
ATOM 717 O O . GLU A 1 94 ? -18.684 5.843 23.650 1.00 47.38 94 GLU A O 1
ATOM 722 N N . LYS A 1 95 ? -20.518 6.920 23.306 1.00 50.78 95 LYS A N 1
ATOM 723 C CA . LYS A 1 95 ? -21.607 7.438 24.147 1.00 50.78 95 LYS A CA 1
ATOM 724 C C . LYS A 1 95 ? -21.505 6.956 25.599 1.00 50.78 95 LYS A C 1
ATOM 726 O O . LYS A 1 95 ? -22.327 6.169 26.038 1.00 50.78 95 LYS A O 1
ATOM 731 N N . ASP A 1 96 ? -20.550 7.520 26.327 1.00 48.22 96 ASP A N 1
ATOM 732 C CA . ASP A 1 96 ? -20.710 7.765 27.759 1.00 48.22 96 ASP A CA 1
ATOM 733 C C . ASP A 1 96 ? -21.300 9.178 27.917 1.00 48.22 96 ASP A C 1
ATOM 735 O O . ASP A 1 96 ? -20.593 10.185 27.972 1.00 48.22 96 ASP A O 1
ATOM 739 N N . GLU A 1 97 ? -22.631 9.237 27.846 1.00 51.16 97 GLU A N 1
ATOM 740 C CA . GLU A 1 97 ? -23.444 10.199 28.593 1.00 51.16 97 GLU A CA 1
ATOM 741 C C . GLU A 1 97 ? -23.943 9.433 29.823 1.00 51.16 97 GLU A C 1
ATOM 743 O O . GLU A 1 97 ? -24.810 8.579 29.666 1.00 51.16 97 GLU A O 1
ATOM 748 N N . GLU A 1 98 ? -23.359 9.688 30.995 1.00 46.59 98 GLU A N 1
ATOM 749 C CA . GLU A 1 98 ? -24.064 10.011 32.253 1.00 46.59 98 GLU A CA 1
ATOM 750 C C . GLU A 1 98 ? -23.075 10.404 33.359 1.00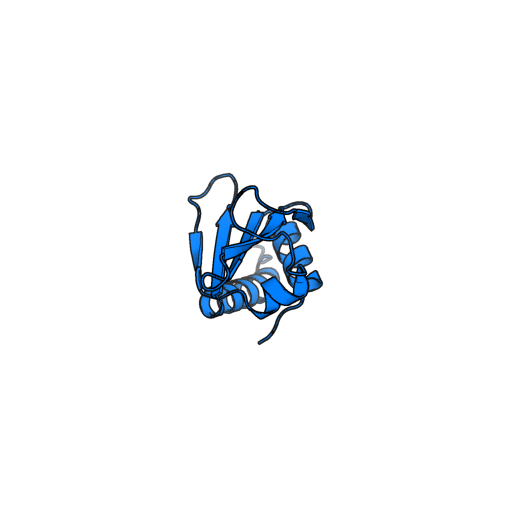 46.59 98 GLU A C 1
ATOM 752 O O . GLU A 1 98 ? -22.049 9.708 33.536 1.00 46.59 98 GLU A O 1
#

Secondary structure (DSSP, 8-state):
----HHHHHHHHHHHT-EEEEEETTTTEEEEE-TTS-EE--SSS--SS--HHHHHHH--EEEEE-TTSPPEEEEHHHHHHHHHHHHHHTTS-------